Protein AF-X1J310-F1 (afdb_monomer_lite)

Organism: NCBI:txid412755

Sequence (72 aa):
AIVGSAFGQILGIILPEGAVKKVFLESLSVGIPEFHLNLAIISLTFGLTLKVNLVAIIVIILLAYLLRWFYW

pLDDT: mean 70.27, std 9.7, range [51.53, 86.06]

Secondary structure (DSSP, 8-state):
-HHHHHHHHHHHHHS-SSHHHHHHH-EEEEEEEEEEEE-SS-EEEEEEEEEEEHHHHHHHHHHHHHHHHHT-

Foldseek 3Di:
DPPVVVVVVVVVVVDDPDPCNVQQPPWDWDWDDWDWDCPPVDIDIDIGIDTDGVVNVVVVVVVVVVVVVVVD

InterPro domains:
  IPR025470 Protein of unknown function DUF4321 [PF14209] (26-66)

Structure (mmCIF, N/CA/C/O backbone):
data_AF-X1J310-F1
#
_entry.id   AF-X1J310-F1
#
loop_
_atom_site.group_PDB
_atom_site.id
_atom_site.type_symbol
_atom_site.label_atom_id
_atom_site.label_alt_id
_atom_site.label_comp_id
_atom_site.label_asym_id
_atom_site.label_entity_id
_atom_site.label_seq_id
_atom_site.pdbx_PDB_ins_code
_atom_site.Cartn_x
_atom_site.Cartn_y
_atom_site.Cartn_z
_atom_site.occupancy
_atom_site.B_iso_or_equiv
_atom_site.auth_seq_id
_atom_site.auth_comp_id
_atom_site.auth_asym_id
_atom_site.auth_atom_id
_atom_site.pdbx_PDB_model_num
ATOM 1 N N . ALA A 1 1 ? 1.404 9.716 5.830 1.00 51.53 1 ALA A N 1
ATOM 2 C CA . ALA A 1 1 ? 0.550 9.333 4.680 1.00 51.53 1 ALA A CA 1
ATOM 3 C C . ALA A 1 1 ? 0.624 10.287 3.464 1.00 51.53 1 ALA A C 1
ATOM 5 O O . ALA A 1 1 ? 0.130 9.928 2.402 1.00 51.53 1 ALA A O 1
ATOM 6 N N . ILE A 1 2 ? 1.243 11.474 3.563 1.00 53.59 2 ILE A N 1
ATOM 7 C CA . ILE A 1 2 ? 1.150 12.523 2.520 1.00 53.59 2 ILE A CA 1
ATOM 8 C C . ILE A 1 2 ? 2.143 12.312 1.359 1.00 53.59 2 ILE A C 1
ATOM 10 O O . ILE A 1 2 ? 1.797 12.489 0.198 1.00 53.59 2 ILE A O 1
ATOM 14 N N . VAL A 1 3 ? 3.366 11.860 1.645 1.00 62.53 3 VAL A N 1
ATOM 15 C CA . VAL A 1 3 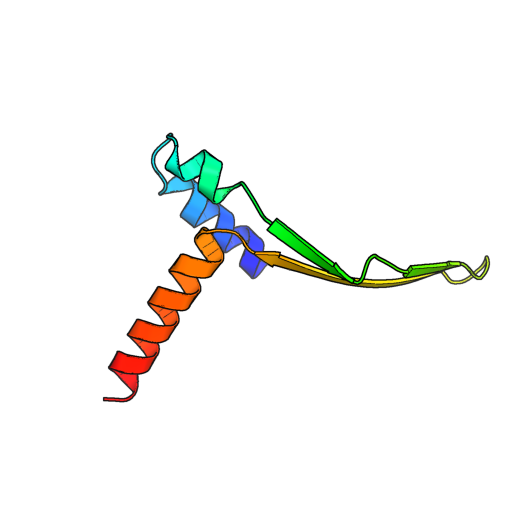? 4.411 11.712 0.611 1.00 62.53 3 VAL A CA 1
ATOM 16 C C . VAL A 1 3 ? 4.102 10.569 -0.367 1.00 62.53 3 VAL A C 1
ATOM 18 O O . VAL A 1 3 ? 4.250 10.729 -1.575 1.00 62.53 3 VAL A O 1
ATOM 21 N N . GLY A 1 4 ? 3.595 9.435 0.129 1.00 56.34 4 GLY A N 1
ATOM 22 C CA . GLY A 1 4 ? 3.258 8.284 -0.721 1.00 56.34 4 GLY A CA 1
ATOM 23 C C . GLY A 1 4 ? 2.076 8.534 -1.666 1.00 56.34 4 GLY A C 1
ATOM 24 O O . GLY A 1 4 ? 2.061 8.015 -2.780 1.00 56.34 4 GLY A O 1
ATOM 25 N N . SER A 1 5 ? 1.109 9.362 -1.258 1.00 63.44 5 SER A N 1
ATOM 26 C CA . SER A 1 5 ? -0.059 9.697 -2.086 1.00 63.44 5 SER A CA 1
ATOM 27 C C . SER A 1 5 ? 0.272 10.704 -3.188 1.00 63.44 5 SER A C 1
ATOM 29 O O . SER A 1 5 ? -0.246 10.572 -4.295 1.00 63.44 5 SER A O 1
ATOM 31 N N . ALA A 1 6 ? 1.169 11.660 -2.928 1.00 70.25 6 ALA A N 1
ATOM 32 C CA . ALA A 1 6 ? 1.671 12.576 -3.952 1.00 70.25 6 ALA A CA 1
ATOM 33 C C . ALA A 1 6 ? 2.509 11.839 -5.013 1.00 70.25 6 ALA A C 1
ATOM 35 O O . ALA A 1 6 ? 2.315 12.035 -6.211 1.00 70.25 6 ALA A O 1
ATOM 36 N N . PHE A 1 7 ? 3.384 10.925 -4.582 1.00 64.75 7 PHE A N 1
ATOM 37 C CA . PHE A 1 7 ? 4.227 10.146 -5.492 1.00 64.75 7 PHE A CA 1
ATOM 38 C C . PHE A 1 7 ? 3.401 9.221 -6.403 1.00 64.75 7 PHE A C 1
ATOM 40 O O . PHE A 1 7 ? 3.659 9.126 -7.601 1.00 64.75 7 PHE A O 1
ATOM 47 N N . GLY A 1 8 ? 2.345 8.601 -5.862 1.00 63.19 8 GLY A N 1
ATOM 48 C CA . GLY A 1 8 ? 1.421 7.772 -6.642 1.00 63.19 8 GLY A CA 1
ATOM 49 C C . GLY A 1 8 ? 0.665 8.537 -7.735 1.00 63.19 8 GLY A C 1
ATOM 50 O O . GLY A 1 8 ? 0.424 7.982 -8.803 1.00 63.19 8 GLY A O 1
ATOM 51 N N . GLN A 1 9 ? 0.334 9.813 -7.507 1.00 66.94 9 GLN A N 1
ATOM 52 C CA . GLN A 1 9 ? -0.352 10.652 -8.499 1.00 66.94 9 GLN A CA 1
ATOM 53 C C . GLN A 1 9 ? 0.559 11.031 -9.670 1.00 66.94 9 GLN A C 1
ATOM 55 O O . GLN A 1 9 ? 0.136 10.948 -10.819 1.00 66.94 9 GLN A O 1
ATOM 60 N N . ILE A 1 10 ? 1.817 11.385 -9.392 1.00 70.94 10 ILE A N 1
ATOM 61 C CA . ILE A 1 10 ? 2.796 11.744 -10.429 1.00 70.94 10 ILE A CA 1
ATOM 62 C C . ILE A 1 10 ? 3.075 10.542 -11.336 1.00 70.94 10 ILE A C 1
ATOM 64 O O . ILE A 1 10 ? 3.043 10.664 -12.559 1.00 70.94 10 ILE A O 1
ATOM 68 N N . LEU A 1 11 ? 3.267 9.359 -10.745 1.00 62.94 11 LEU A N 1
ATOM 69 C CA . LEU A 1 11 ? 3.414 8.120 -11.511 1.00 62.94 11 LEU A CA 1
ATOM 70 C C . LEU A 1 11 ? 2.145 7.801 -12.316 1.00 62.94 11 LEU A C 1
ATOM 72 O O . LEU A 1 11 ? 2.248 7.393 -13.469 1.00 62.94 11 LEU A O 1
ATOM 76 N N . GLY A 1 12 ? 0.962 8.053 -11.745 1.00 63.56 12 GLY A N 1
ATOM 77 C CA . GLY A 1 12 ? -0.340 7.899 -12.401 1.00 63.56 12 GLY A CA 1
ATOM 78 C C . GLY A 1 12 ? -0.508 8.705 -13.694 1.00 63.56 12 GLY A C 1
ATOM 79 O O . GLY A 1 12 ? -1.173 8.227 -14.607 1.00 63.56 12 GLY A O 1
ATOM 80 N N . ILE A 1 13 ? 0.104 9.890 -13.783 1.00 68.94 13 ILE A N 1
ATOM 81 C CA . ILE A 1 13 ? 0.035 10.781 -14.957 1.00 68.94 13 ILE A CA 1
ATOM 82 C C . ILE A 1 13 ? 0.993 10.331 -16.070 1.00 68.94 13 ILE A C 1
ATOM 84 O O . ILE A 1 13 ? 0.714 10.534 -17.248 1.00 68.94 13 ILE A O 1
ATOM 88 N N . ILE A 1 14 ? 2.121 9.713 -15.709 1.00 67.44 14 ILE A N 1
ATOM 89 C CA . ILE A 1 14 ? 3.147 9.257 -16.661 1.00 67.44 14 ILE A CA 1
ATOM 90 C C . ILE A 1 14 ? 2.745 7.930 -17.328 1.00 67.44 14 ILE A C 1
ATOM 92 O O . ILE A 1 14 ? 3.231 7.598 -18.410 1.00 67.44 14 ILE A O 1
ATOM 96 N N . LEU A 1 15 ? 1.858 7.157 -16.698 1.00 62.44 15 LEU A N 1
ATOM 97 C CA . LEU A 1 15 ? 1.439 5.858 -17.212 1.00 62.44 15 LEU A CA 1
ATOM 98 C C . LEU A 1 15 ? 0.455 6.005 -18.380 1.00 62.44 15 LEU A C 1
ATOM 100 O O . LEU A 1 15 ? -0.587 6.64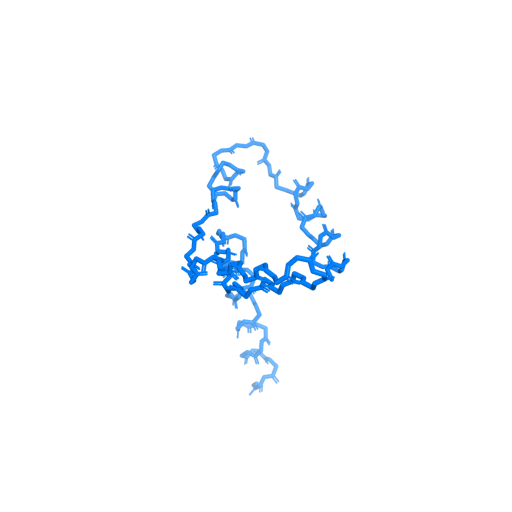4 -18.225 1.00 62.44 15 LEU A O 1
ATOM 104 N N . PRO A 1 16 ? 0.725 5.357 -19.525 1.00 58.69 16 PRO A N 1
ATOM 105 C CA . PRO A 1 16 ? -0.184 5.375 -20.659 1.00 58.69 16 PRO A CA 1
ATOM 106 C C . PRO A 1 16 ? -1.508 4.681 -20.314 1.00 58.69 16 PRO A C 1
ATOM 108 O O . PRO A 1 16 ? -1.544 3.641 -19.646 1.00 58.69 16 PRO A O 1
ATOM 111 N N . GLU A 1 17 ? -2.613 5.254 -20.790 1.00 59.75 17 GLU A N 1
ATOM 112 C CA . GLU A 1 17 ? -3.950 4.694 -20.607 1.00 59.75 17 GLU A CA 1
ATOM 113 C C . GLU A 1 17 ? -4.055 3.341 -21.334 1.00 59.75 17 GLU A C 1
ATOM 115 O O . GLU A 1 17 ? -4.069 3.273 -22.561 1.00 59.75 17 GLU A O 1
ATOM 120 N N . GLY A 1 18 ? -4.086 2.236 -20.581 1.00 64.19 18 GLY A N 1
ATOM 121 C CA . GLY A 1 18 ? -4.119 0.887 -21.150 1.00 64.19 18 GLY A CA 1
ATOM 122 C C . GLY A 1 18 ? -4.156 -0.227 -20.103 1.00 64.19 18 GLY A C 1
ATOM 123 O O . GLY A 1 18 ? -4.344 0.029 -18.911 1.00 64.19 18 GLY A O 1
ATOM 124 N N . ALA A 1 19 ? -3.943 -1.476 -20.541 1.00 59.69 19 ALA A N 1
ATOM 125 C CA . ALA A 1 19 ? -3.907 -2.664 -19.673 1.00 59.69 19 ALA A CA 1
ATOM 126 C C . ALA A 1 19 ? -2.955 -2.480 -18.479 1.00 59.69 19 ALA A C 1
ATOM 128 O O . ALA A 1 19 ? -3.271 -2.890 -17.366 1.00 59.69 19 ALA A O 1
ATOM 129 N N . VAL A 1 20 ? -1.853 -1.757 -18.692 1.00 56.97 20 VAL A N 1
ATOM 130 C CA . VAL A 1 20 ? -0.862 -1.420 -17.667 1.00 56.97 20 VAL A CA 1
ATOM 131 C C . VAL A 1 20 ? -1.495 -0.685 -16.488 1.00 56.97 20 VAL A C 1
ATOM 133 O O . VAL A 1 20 ? -1.232 -1.079 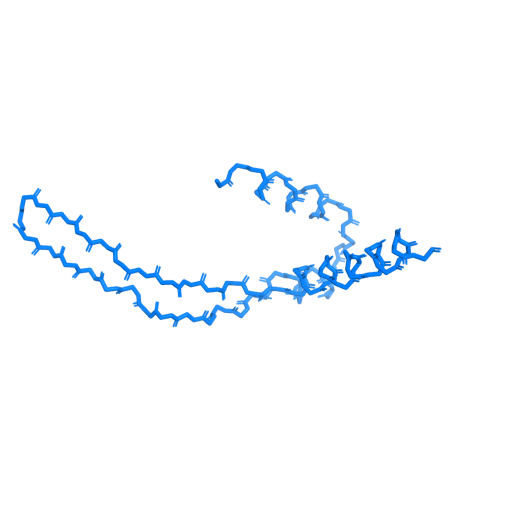-15.364 1.00 56.97 20 VAL A O 1
ATOM 136 N N . LYS A 1 21 ? -2.395 0.288 -16.718 1.00 58.91 21 LYS A N 1
ATOM 137 C CA . LYS A 1 21 ? -3.132 1.029 -15.672 1.00 58.91 21 LYS A CA 1
ATOM 138 C C . LYS A 1 21 ? -4.047 0.105 -14.862 1.00 58.91 21 LYS A C 1
ATOM 140 O O . LYS A 1 21 ? -4.153 0.253 -13.649 1.00 58.91 21 LYS A O 1
ATOM 145 N N . LYS A 1 22 ? -4.680 -0.872 -15.517 1.00 60.44 22 LYS A N 1
ATOM 146 C CA . LYS A 1 22 ? -5.606 -1.819 -14.878 1.00 60.44 22 LYS A CA 1
ATOM 147 C C . LYS A 1 22 ? -4.866 -2.774 -13.935 1.00 60.44 22 LYS A C 1
ATOM 149 O O . LYS A 1 22 ? -5.258 -2.895 -12.781 1.00 60.44 22 LYS A O 1
ATOM 154 N N . VAL A 1 23 ? -3.737 -3.330 -14.383 1.00 60.06 23 VAL A N 1
ATOM 155 C CA . VAL A 1 23 ? -2.887 -4.202 -13.551 1.00 60.06 23 VAL A CA 1
ATOM 156 C C . VAL A 1 23 ? -2.037 -3.395 -12.543 1.00 60.06 23 VAL A C 1
ATOM 158 O O . VAL A 1 23 ? -1.646 -3.906 -11.499 1.00 60.06 23 VAL A O 1
ATOM 161 N N .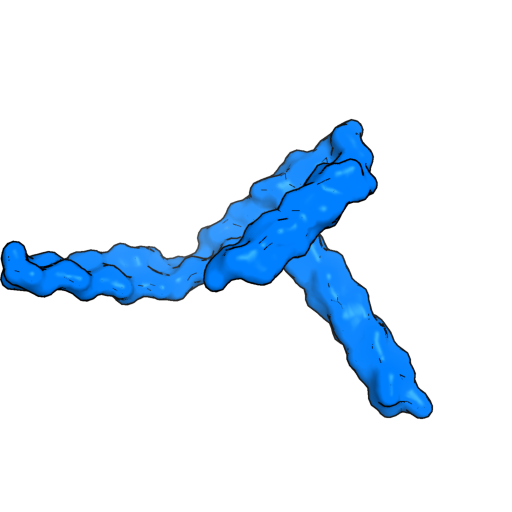 PHE A 1 24 ? -1.784 -2.104 -12.797 1.00 60.31 24 PHE A N 1
ATOM 162 C CA . PHE A 1 24 ? -1.171 -1.174 -11.831 1.00 60.31 24 PHE A CA 1
ATOM 163 C C . PHE A 1 24 ? -2.071 -0.878 -10.630 1.00 60.31 24 PHE A C 1
ATOM 165 O O . PHE A 1 24 ? -1.581 -0.678 -9.517 1.00 60.31 24 PHE A O 1
ATOM 172 N N . LEU A 1 25 ? -3.374 -0.747 -10.884 1.00 59.75 25 LEU A N 1
ATOM 173 C CA . LEU A 1 25 ? -4.367 -0.366 -9.884 1.00 59.75 25 LEU A CA 1
ATOM 174 C C . LEU A 1 25 ? -4.956 -1.581 -9.166 1.00 59.75 25 LEU A C 1
ATOM 176 O O . LEU A 1 25 ? -5.366 -1.447 -8.009 1.00 59.75 25 LEU A O 1
ATOM 180 N N . GLU A 1 26 ? -4.944 -2.760 -9.795 1.00 61.88 26 GLU A N 1
ATOM 181 C CA . GLU A 1 26 ? -5.172 -4.021 -9.095 1.00 61.88 26 GLU A CA 1
ATOM 182 C C . GLU A 1 26 ? -4.132 -4.175 -7.989 1.00 61.88 26 GLU A C 1
ATOM 184 O O . GLU A 1 26 ? -2.929 -4.324 -8.203 1.00 61.88 26 GLU A O 1
ATOM 189 N N . SER A 1 27 ? -4.620 -4.046 -6.765 1.00 60.22 27 SER A N 1
ATOM 190 C CA . SER A 1 27 ? -3.807 -4.084 -5.569 1.00 60.22 27 SER A CA 1
ATOM 191 C C . SER A 1 27 ? -4.244 -5.293 -4.774 1.00 60.22 27 SER A C 1
ATOM 193 O O . SER A 1 27 ? -5.380 -5.352 -4.301 1.00 60.22 27 SER A O 1
ATOM 195 N N . LEU A 1 28 ? -3.338 -6.253 -4.629 1.00 58.97 28 LEU A N 1
ATOM 196 C CA . LEU A 1 28 ? -3.574 -7.391 -3.766 1.00 58.97 28 LEU A CA 1
ATOM 197 C C . LEU A 1 28 ? -3.408 -6.897 -2.328 1.00 58.97 28 LEU A C 1
ATOM 199 O O . LEU A 1 28 ? -2.327 -6.475 -1.910 1.00 58.97 28 LEU A O 1
ATOM 203 N N . SER A 1 29 ? -4.518 -6.871 -1.600 1.00 58.81 29 SER A N 1
ATOM 204 C CA . SER A 1 29 ? -4.540 -6.489 -0.195 1.00 58.81 29 SER A CA 1
ATOM 205 C C . SER A 1 29 ? -4.399 -7.753 0.637 1.00 58.81 29 SER A C 1
ATOM 207 O O . SER A 1 29 ? -5.366 -8.490 0.814 1.00 58.81 29 SER A O 1
ATOM 209 N N . VAL A 1 30 ? -3.186 -8.019 1.115 1.00 58.88 30 VAL A N 1
ATOM 210 C CA . VAL A 1 30 ? -2.902 -9.137 2.019 1.00 58.88 30 VAL A CA 1
ATOM 211 C C . VAL A 1 30 ? -2.574 -8.542 3.380 1.00 58.88 30 VAL A C 1
ATOM 213 O O . VAL A 1 30 ? -1.696 -7.691 3.504 1.00 58.88 30 VAL A O 1
ATOM 216 N N . GLY A 1 31 ? -3.308 -8.940 4.412 1.00 66.12 31 GLY A N 1
ATOM 217 C CA . GLY A 1 31 ? -3.168 -8.320 5.722 1.00 66.12 31 GLY A CA 1
ATOM 218 C C . GLY A 1 31 ? -3.806 -9.116 6.841 1.00 66.12 31 GLY A C 1
ATOM 219 O O . GLY A 1 31 ? -4.615 -10.012 6.607 1.00 66.12 31 GLY A O 1
ATOM 220 N N . ILE A 1 32 ? -3.429 -8.752 8.063 1.00 73.38 32 ILE A N 1
ATOM 221 C CA . ILE A 1 32 ? -4.142 -9.160 9.267 1.00 73.38 32 ILE A CA 1
ATOM 222 C C . ILE A 1 32 ? -5.415 -8.306 9.312 1.00 73.38 32 ILE A C 1
ATOM 224 O O . ILE A 1 32 ? -5.291 -7.074 9.319 1.00 73.38 32 ILE A O 1
ATOM 228 N N . PRO A 1 33 ? -6.613 -8.922 9.303 1.00 70.75 33 PRO A N 1
ATOM 229 C CA . PRO A 1 33 ? -7.868 -8.187 9.328 1.00 70.75 33 PRO A CA 1
ATOM 230 C C . PRO A 1 33 ? -7.928 -7.272 10.549 1.00 70.75 33 PRO A C 1
ATOM 232 O O . PRO A 1 33 ? -7.418 -7.597 11.622 1.00 70.75 33 PRO A O 1
ATOM 235 N N . GLU A 1 34 ? -8.531 -6.106 10.354 1.00 80.44 34 GLU A N 1
ATOM 236 C CA . GLU A 1 34 ? -8.633 -5.079 11.382 1.00 80.44 34 GLU A CA 1
ATOM 237 C C . GLU A 1 34 ? -9.480 -5.583 12.558 1.00 80.44 34 GLU A C 1
ATOM 239 O O . GLU A 1 34 ? -10.634 -5.985 12.414 1.00 80.44 34 GLU A O 1
ATOM 244 N N . PHE A 1 35 ? -8.872 -5.584 13.740 1.00 78.06 35 PHE A N 1
ATOM 245 C CA . PHE A 1 35 ? -9.507 -5.886 15.006 1.00 78.06 35 PHE A CA 1
ATOM 246 C C . PHE A 1 35 ? -9.923 -4.580 15.679 1.00 78.06 35 PHE A C 1
ATOM 248 O O . PHE A 1 35 ? -9.082 -3.764 16.070 1.00 78.06 35 PHE A O 1
ATOM 255 N N . HIS A 1 36 ? -11.233 -4.393 15.822 1.00 84.88 36 HIS A N 1
ATOM 256 C CA . HIS A 1 36 ? -11.813 -3.236 16.492 1.00 84.88 36 HIS A CA 1
ATOM 257 C C . HIS A 1 36 ? -12.213 -3.615 17.9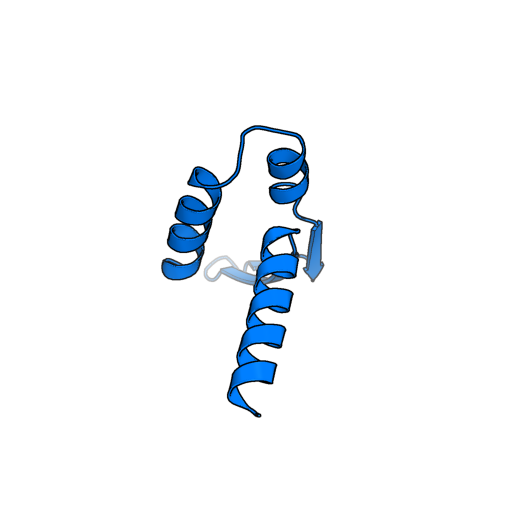17 1.00 84.88 36 HIS A C 1
ATOM 259 O O . HIS A 1 36 ? -13.115 -4.425 18.127 1.00 84.88 36 HIS A O 1
ATOM 265 N N . LEU A 1 37 ? -11.566 -2.997 18.901 1.00 82.56 37 LEU A N 1
ATOM 266 C CA . LEU A 1 37 ? -11.953 -3.084 20.300 1.00 82.56 37 LEU A CA 1
ATOM 267 C C . LEU A 1 37 ? -12.647 -1.783 20.707 1.00 82.56 37 LEU A C 1
ATOM 269 O O . LEU A 1 37 ? -12.016 -0.730 20.797 1.00 82.56 37 LEU A O 1
ATOM 273 N N . ASN A 1 38 ? -13.955 -1.856 20.943 1.00 84.94 38 ASN A N 1
ATOM 274 C CA . ASN A 1 38 ? -14.766 -0.716 21.358 1.00 84.94 38 ASN A CA 1
ATOM 275 C C . ASN A 1 38 ? -15.162 -0.867 22.834 1.00 84.94 38 ASN A C 1
ATOM 277 O O . ASN A 1 38 ? -15.913 -1.775 23.181 1.00 84.94 38 ASN A O 1
ATOM 281 N N . LEU A 1 39 ? -14.656 0.022 23.694 1.00 86.06 39 LEU A N 1
ATOM 282 C CA . LEU A 1 39 ? -14.955 0.064 25.131 1.00 86.06 39 LEU A CA 1
ATOM 283 C C . LEU A 1 39 ? -15.933 1.200 25.502 1.00 86.06 39 LEU A C 1
ATOM 285 O O . LEU A 1 39 ? -15.855 1.743 26.601 1.00 86.06 39 LEU A O 1
ATOM 289 N N . ALA A 1 40 ? -16.832 1.592 24.591 1.00 80.56 40 ALA A N 1
ATOM 290 C CA . ALA A 1 40 ? -17.846 2.656 24.721 1.00 80.56 40 ALA A CA 1
ATOM 291 C C . ALA A 1 40 ? -17.316 4.102 24.848 1.00 80.56 40 ALA A C 1
ATOM 293 O O . ALA A 1 40 ? -17.942 5.020 24.329 1.00 80.56 40 ALA A O 1
ATOM 294 N N . ILE A 1 41 ? -16.164 4.316 25.490 1.00 81.31 41 ILE A N 1
ATOM 295 C CA . ILE A 1 41 ? -15.517 5.633 25.666 1.00 81.31 41 ILE A CA 1
ATOM 296 C C . ILE A 1 41 ? -14.238 5.729 24.821 1.00 81.31 41 ILE A C 1
ATOM 298 O O . ILE A 1 41 ? -13.852 6.803 24.366 1.00 81.31 41 ILE A O 1
ATOM 302 N N . ILE A 1 42 ? -13.583 4.589 24.591 1.00 71.06 42 ILE A N 1
ATOM 303 C CA . ILE A 1 42 ? -12.335 4.472 23.834 1.00 71.06 42 ILE A CA 1
ATOM 304 C C . ILE A 1 42 ? -12.525 3.400 22.763 1.00 71.06 42 ILE A C 1
ATOM 306 O O . ILE A 1 42 ? -12.994 2.299 23.050 1.00 71.06 42 ILE A O 1
ATOM 310 N N . SER A 1 43 ? -12.148 3.732 21.530 1.00 78.81 43 SER A N 1
ATOM 311 C CA . SER A 1 43 ? -12.114 2.801 20.400 1.00 78.81 43 SER A CA 1
ATOM 312 C C . SER A 1 43 ? -10.670 2.593 19.962 1.00 78.81 43 SER A C 1
ATOM 314 O O . SER A 1 43 ? -9.970 3.558 19.657 1.00 78.81 43 SER A O 1
ATOM 316 N N . LEU A 1 44 ? -10.229 1.337 19.932 1.00 79.25 44 LEU A N 1
ATOM 317 C CA . LEU A 1 44 ? -8.873 0.945 19.567 1.00 79.25 44 LEU A CA 1
ATOM 318 C C . LEU A 1 44 ? -8.948 0.007 18.359 1.00 79.25 44 LEU A C 1
ATOM 320 O O . LEU A 1 44 ? -9.565 -1.052 18.428 1.00 79.25 44 LEU A O 1
ATOM 324 N N . THR A 1 45 ? -8.368 0.425 17.235 1.00 81.56 45 THR A N 1
ATOM 325 C CA . THR A 1 45 ? -8.350 -0.360 15.992 1.00 81.56 45 THR A CA 1
ATOM 326 C C . THR A 1 45 ? -6.931 -0.830 15.725 1.00 81.56 45 THR A C 1
ATOM 328 O O . THR A 1 45 ? -6.025 -0.011 15.576 1.00 81.56 45 THR A O 1
ATOM 331 N N . PHE A 1 46 ? -6.744 -2.145 15.661 1.00 75.62 46 PHE A N 1
ATOM 332 C CA . PHE A 1 46 ? -5.476 -2.775 15.324 1.00 75.62 46 PHE A CA 1
ATOM 333 C C . PHE A 1 46 ? -5.625 -3.527 14.011 1.00 75.62 46 PHE A C 1
ATOM 335 O O . PHE A 1 46 ? -6.361 -4.500 13.936 1.00 75.62 46 PHE A O 1
ATOM 342 N N . GLY A 1 47 ? -4.908 -3.109 12.979 1.00 71.44 47 GLY A N 1
ATOM 343 C CA . GLY A 1 47 ? -4.889 -3.798 11.695 1.00 71.44 47 GLY A CA 1
ATOM 344 C C . GLY A 1 47 ? -3.549 -3.588 11.012 1.00 71.44 47 GLY A C 1
ATOM 345 O O . GLY A 1 47 ? -2.924 -2.539 11.176 1.00 71.44 47 GLY A O 1
ATOM 346 N N . LEU A 1 48 ? -3.100 -4.591 10.258 1.00 71.00 48 LEU A N 1
ATOM 347 C CA . LEU A 1 48 ? -1.902 -4.487 9.431 1.00 71.00 48 LEU A CA 1
ATOM 348 C C . LEU A 1 48 ? -2.238 -4.971 8.027 1.00 71.00 48 LEU A C 1
ATOM 350 O O . LEU A 1 48 ? -2.259 -6.172 7.761 1.00 71.00 48 LEU A O 1
ATOM 354 N N . THR A 1 49 ? -2.459 -4.021 7.127 1.00 70.44 49 THR A N 1
ATOM 355 C CA . THR A 1 49 ? -2.789 -4.303 5.731 1.00 70.44 49 THR A CA 1
ATOM 356 C C . THR A 1 49 ? -1.622 -3.921 4.837 1.00 70.44 49 THR A C 1
ATOM 358 O O . THR A 1 49 ? -1.270 -2.745 4.729 1.00 70.44 49 THR A O 1
ATOM 361 N N . LEU A 1 50 ? -1.025 -4.912 4.174 1.00 62.97 50 LEU A N 1
ATOM 362 C CA . LEU A 1 50 ? -0.009 -4.693 3.154 1.00 62.97 50 LEU A CA 1
ATOM 363 C C . LEU A 1 50 ? -0.686 -4.706 1.786 1.00 62.97 50 LEU A C 1
ATOM 365 O O . LEU A 1 50 ? -1.109 -5.737 1.265 1.00 62.97 50 LEU A O 1
ATOM 369 N N . LYS A 1 51 ? -0.802 -3.515 1.203 1.00 67.81 51 LYS A N 1
ATOM 370 C CA . LYS A 1 51 ? -1.349 -3.323 -0.136 1.00 67.81 51 LYS A CA 1
ATOM 371 C C . LYS A 1 51 ? -0.202 -3.344 -1.140 1.00 67.81 51 LYS A C 1
ATOM 373 O O . LYS A 1 51 ? 0.498 -2.345 -1.292 1.00 67.81 51 LYS A O 1
ATOM 378 N N . VAL A 1 52 ? -0.004 -4.477 -1.813 1.00 65.06 52 VAL A N 1
ATOM 379 C CA . VAL A 1 52 ? 1.028 -4.620 -2.849 1.00 65.06 52 VAL A CA 1
ATOM 380 C C . VAL A 1 52 ? 0.371 -4.474 -4.216 1.00 65.06 52 VAL A C 1
ATOM 382 O O . VAL A 1 52 ? -0.576 -5.184 -4.549 1.00 65.06 52 VAL A O 1
ATOM 385 N N . ASN A 1 53 ? 0.866 -3.531 -5.009 1.00 70.94 53 ASN A N 1
ATOM 386 C CA . ASN A 1 53 ? 0.506 -3.368 -6.413 1.00 70.94 53 ASN A CA 1
ATOM 387 C C . ASN A 1 53 ? 1.753 -3.527 -7.295 1.00 70.94 53 ASN A C 1
ATOM 389 O O . ASN A 1 53 ? 2.885 -3.471 -6.804 1.00 70.94 53 ASN A O 1
ATOM 393 N N . LEU A 1 54 ? 1.566 -3.709 -8.606 1.00 70.38 54 LEU A N 1
ATOM 394 C CA . LEU A 1 54 ? 2.692 -3.837 -9.544 1.00 70.38 54 LEU A CA 1
ATOM 395 C C . LEU A 1 54 ? 3.641 -2.631 -9.506 1.00 70.38 54 LEU A C 1
ATOM 397 O O . LEU A 1 54 ? 4.839 -2.777 -9.731 1.00 70.38 54 LEU A O 1
ATOM 401 N N . VAL A 1 55 ? 3.121 -1.452 -9.169 1.00 71.56 55 VAL A N 1
ATOM 402 C CA . VAL A 1 55 ? 3.902 -0.218 -8.999 1.00 71.56 55 VAL A CA 1
ATOM 403 C C . VAL A 1 55 ? 4.943 -0.383 -7.915 1.00 71.56 55 VAL A C 1
ATOM 405 O O . VAL A 1 55 ? 6.115 -0.099 -8.136 1.00 71.56 55 VAL A O 1
ATOM 408 N N . ALA A 1 56 ? 4.511 -0.860 -6.747 1.00 70.25 56 ALA A N 1
ATOM 409 C CA . ALA A 1 56 ? 5.380 -1.099 -5.615 1.00 70.25 56 ALA A CA 1
ATOM 410 C C . ALA A 1 56 ? 6.472 -2.096 -6.000 1.00 70.25 56 ALA A C 1
ATOM 412 O O . ALA A 1 56 ? 7.633 -1.860 -5.695 1.00 70.25 56 ALA A O 1
ATOM 413 N N . ILE A 1 57 ? 6.128 -3.147 -6.751 1.00 76.94 57 ILE A N 1
ATOM 414 C CA . ILE A 1 57 ? 7.099 -4.133 -7.241 1.00 76.94 57 ILE A CA 1
ATOM 415 C C . ILE A 1 57 ? 8.143 -3.477 -8.158 1.00 76.94 57 ILE A C 1
ATOM 417 O O . ILE A 1 57 ? 9.337 -3.661 -7.943 1.00 76.94 57 ILE A O 1
ATOM 421 N N . ILE A 1 58 ? 7.727 -2.666 -9.134 1.00 77.62 58 ILE A N 1
ATOM 422 C CA . ILE A 1 58 ? 8.650 -1.969 -10.048 1.00 77.62 58 ILE A CA 1
ATOM 423 C C . ILE A 1 58 ? 9.554 -0.997 -9.287 1.00 77.62 58 ILE A C 1
ATOM 425 O O . ILE A 1 58 ? 10.760 -0.973 -9.515 1.00 77.62 58 ILE A O 1
ATOM 429 N N . VAL A 1 59 ? 8.992 -0.222 -8.360 1.00 78.25 59 VAL A N 1
ATOM 430 C CA . VAL A 1 59 ? 9.755 0.716 -7.528 1.00 78.25 59 VAL A CA 1
ATOM 431 C C . VAL A 1 59 ? 10.764 -0.029 -6.656 1.00 78.25 59 VAL A C 1
ATOM 433 O O . VAL A 1 59 ? 11.905 0.409 -6.559 1.00 78.25 59 VAL A O 1
ATOM 436 N N . ILE A 1 60 ? 10.387 -1.169 -6.070 1.00 82.56 60 ILE A N 1
ATOM 437 C CA . ILE A 1 60 ? 11.293 -2.016 -5.282 1.00 82.56 60 ILE A CA 1
ATOM 438 C C . ILE A 1 60 ? 12.433 -2.552 -6.155 1.00 82.56 60 ILE A C 1
ATOM 440 O O . ILE A 1 60 ? 13.586 -2.498 -5.735 1.00 82.56 60 ILE A O 1
ATOM 444 N N . ILE A 1 61 ? 12.141 -3.021 -7.373 1.00 82.94 61 ILE A N 1
ATOM 445 C CA . ILE A 1 61 ? 13.164 -3.497 -8.318 1.00 82.94 61 ILE A CA 1
ATOM 446 C C . ILE A 1 61 ? 14.113 -2.359 -8.708 1.00 82.94 61 ILE A C 1
ATOM 448 O O . ILE A 1 61 ? 15.329 -2.540 -8.673 1.00 82.94 61 ILE A O 1
ATOM 452 N N . LEU A 1 62 ? 13.582 -1.176 -9.033 1.00 81.69 62 LEU A N 1
ATOM 453 C CA . LEU A 1 62 ? 14.385 0.002 -9.365 1.00 81.69 62 LEU A CA 1
ATOM 454 C C . LEU A 1 62 ? 15.267 0.438 -8.193 1.00 81.69 62 LEU A C 1
ATOM 456 O O . LEU A 1 62 ? 16.451 0.695 -8.395 1.00 81.69 62 LEU A O 1
ATOM 460 N N . LEU A 1 63 ? 14.729 0.480 -6.970 1.00 83.38 63 LEU A N 1
ATOM 461 C CA . LEU A 1 63 ? 15.508 0.792 -5.770 1.00 83.38 63 LEU A CA 1
ATOM 462 C C . LEU A 1 63 ? 16.593 -0.252 -5.519 1.00 83.38 63 LEU A C 1
ATOM 464 O O . LEU A 1 63 ? 17.720 0.119 -5.208 1.00 83.38 63 LEU A O 1
ATOM 468 N N . ALA A 1 64 ? 16.279 -1.540 -5.666 1.00 84.62 64 ALA A N 1
ATOM 469 C CA . ALA A 1 64 ? 17.257 -2.611 -5.516 1.00 84.62 64 ALA A CA 1
ATOM 470 C C . ALA A 1 64 ? 18.394 -2.468 -6.539 1.00 84.62 64 ALA A C 1
ATOM 472 O O . ALA A 1 64 ? 19.560 -2.647 -6.189 1.00 84.62 64 ALA A O 1
ATOM 473 N N . TYR A 1 65 ? 18.071 -2.089 -7.778 1.00 84.25 65 TYR A N 1
ATOM 474 C CA . TYR A 1 65 ? 19.060 -1.855 -8.828 1.00 84.25 65 TYR A CA 1
ATOM 475 C C . T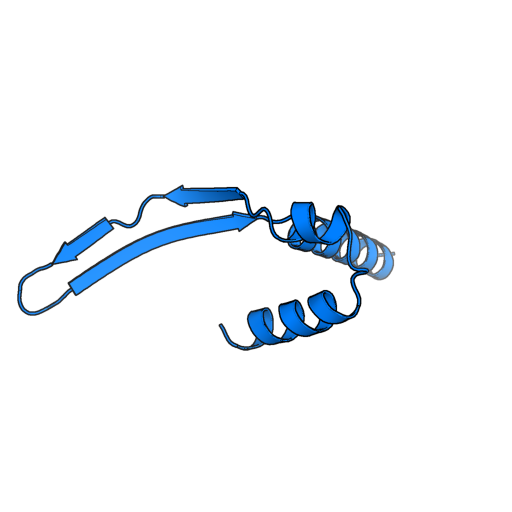YR A 1 65 ? 19.902 -0.599 -8.570 1.00 84.25 65 TYR A C 1
ATOM 477 O O . TYR A 1 65 ? 21.121 -0.630 -8.714 1.00 84.25 65 TYR A O 1
ATOM 485 N N . LEU A 1 66 ? 19.272 0.493 -8.128 1.00 85.00 66 LEU A N 1
ATOM 486 C CA . LEU A 1 66 ? 19.960 1.734 -7.774 1.00 85.00 66 LEU A CA 1
ATOM 487 C C . LEU A 1 66 ? 20.890 1.539 -6.569 1.00 85.00 66 LEU A C 1
ATOM 489 O O . LEU A 1 66 ? 22.016 2.026 -6.569 1.00 85.00 66 LEU A O 1
ATOM 493 N N . LEU A 1 67 ? 20.446 0.785 -5.563 1.00 85.44 67 LEU A N 1
ATOM 494 C CA . LEU A 1 67 ? 21.247 0.462 -4.387 1.00 85.44 67 LEU A CA 1
ATOM 495 C C . LEU A 1 67 ? 22.423 -0.456 -4.745 1.00 85.44 67 LEU A C 1
ATOM 497 O O . LEU A 1 67 ? 23.534 -0.240 -4.269 1.00 85.44 67 LEU A O 1
ATOM 501 N N . ARG A 1 68 ? 22.199 -1.443 -5.624 1.00 82.50 68 ARG A N 1
ATOM 502 C CA . ARG A 1 68 ? 23.253 -2.302 -6.186 1.00 82.50 68 ARG A CA 1
ATOM 503 C C . ARG A 1 68 ? 24.304 -1.481 -6.935 1.00 82.50 68 ARG A C 1
ATOM 505 O O . ARG A 1 68 ? 25.480 -1.780 -6.792 1.00 82.50 68 ARG A O 1
ATOM 512 N N . TRP A 1 69 ? 23.881 -0.476 -7.704 1.00 80.62 69 TRP A N 1
ATOM 513 C CA . TRP A 1 69 ? 24.782 0.432 -8.418 1.00 80.62 69 TRP A CA 1
ATOM 514 C C . TRP A 1 69 ? 25.586 1.315 -7.462 1.00 80.62 69 TRP A C 1
ATOM 516 O O . TRP A 1 69 ? 26.761 1.540 -7.693 1.00 80.62 69 TRP A O 1
ATOM 526 N N . PHE A 1 70 ? 24.970 1.821 -6.392 1.00 79.69 70 PHE A N 1
ATOM 527 C CA . PHE A 1 70 ? 25.654 2.687 -5.425 1.00 79.69 70 PHE A CA 1
ATOM 528 C C . PHE A 1 70 ? 26.661 1.935 -4.537 1.00 79.69 70 PHE A C 1
ATOM 530 O O . PHE A 1 70 ? 27.597 2.537 -4.022 1.00 79.69 70 PHE A O 1
ATOM 537 N N . TYR A 1 71 ? 26.458 0.631 -4.326 1.00 67.06 71 TYR A N 1
ATOM 538 C CA . TYR A 1 71 ? 27.342 -0.217 -3.518 1.00 67.06 71 TYR A CA 1
ATOM 539 C C . TYR A 1 71 ? 28.471 -0.887 -4.338 1.00 67.06 71 TYR A C 1
ATOM 541 O O . TYR A 1 71 ? 29.130 -1.800 -3.841 1.00 67.06 71 TYR A O 1
ATOM 549 N N . TRP A 1 72 ? 28.686 -0.467 -5.587 1.00 53.34 72 TRP A N 1
ATOM 550 C CA . TRP A 1 72 ? 29.780 -0.896 -6.468 1.00 53.34 72 TRP A CA 1
ATOM 551 C C . TRP A 1 72 ? 30.586 0.322 -6.919 1.00 53.34 72 TRP A C 1
ATOM 553 O O . TRP A 1 72 ? 31.822 0.182 -7.035 1.00 53.34 72 TRP A O 1
#

Radius of gyration: 17.29 Å; chains: 1; bounding box: 48×22×47 Å